Protein AF-A0A5A7N3V0-F1 (afdb_monomer_lite)

Organism: NCBI:txid1236968

Radius of gyration: 18.5 Å; chains: 1; bounding box: 41×26×44 Å

InterPro domains:
  IPR011060 Ribulose-phosphate binding barrel [SSF51366] (1-69)
  IPR013785 Aldolase-type TIM barrel [G3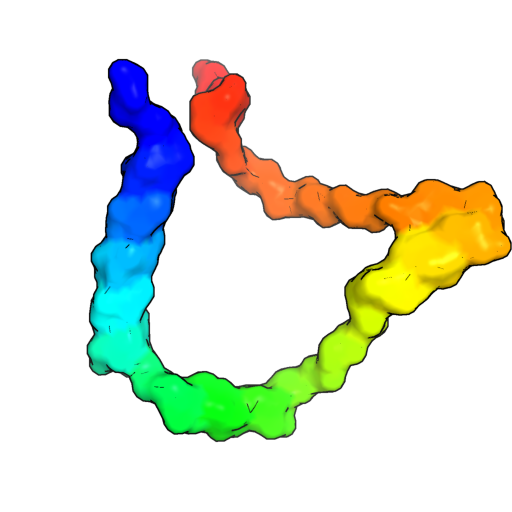DSA:3.20.20.70] (1-70)
  IPR013798 Indole-3-glycerol phosphate synthase domain [PF00218] (5-67)

Secondary structure (DSSP, 8-state):
---HHHHHHHHHHHHHHHHHHHS-HHHHHHHHTTSPPP--HHHHHHHHHHTTS--------S-BTTB----

pLDDT: mean 90.55, std 12.88, range [45.91, 98.31]

Foldseek 3Di:
DCDPVVVVVVVVVVVVVVVCVVAPPVNVVVCVVVDDDDPCLVVQQVVCVVVVHHSDDDDDDDDDPVDDPPD

Sequence (71 aa):
MSDVLSRICADKREQIAKDKQALSLADLEQRLDQISPPRGFYQALQKARADNRYGLICEIKMASPSKADPG

Structure (mmCIF, N/CA/C/O backbone):
data_AF-A0A5A7N3V0-F1
#
_entry.id   AF-A0A5A7N3V0-F1
#
loop_
_atom_site.group_PDB
_atom_site.id
_atom_site.type_symbol
_atom_site.label_atom_id
_atom_site.label_alt_id
_atom_site.label_comp_id
_atom_site.label_asym_id
_atom_site.label_entity_id
_atom_site.label_seq_id
_atom_site.pdbx_PDB_ins_code
_atom_site.Cartn_x
_atom_site.Cartn_y
_atom_site.Cartn_z
_atom_site.occupancy
_atom_site.B_iso_or_equiv
_atom_site.auth_seq_id
_atom_site.auth_comp_id
_atom_site.auth_asym_id
_atom_site.auth_atom_id
_atom_site.pdbx_PDB_model_num
ATOM 1 N N . MET A 1 1 ? 16.289 -9.953 22.098 1.00 46.66 1 MET A N 1
ATOM 2 C CA . MET A 1 1 ? 16.087 -9.081 20.924 1.00 46.66 1 MET A CA 1
ATOM 3 C C . MET A 1 1 ? 14.592 -8.901 20.723 1.00 46.66 1 MET A C 1
ATOM 5 O O . MET A 1 1 ? 13.973 -9.732 20.072 1.00 46.66 1 MET A O 1
ATOM 9 N N . SER A 1 2 ? 13.979 -7.890 21.344 1.00 52.16 2 SER A N 1
ATOM 10 C CA . SER A 1 2 ? 12.653 -7.459 20.898 1.00 52.16 2 SER A CA 1
ATOM 11 C C . SER A 1 2 ? 12.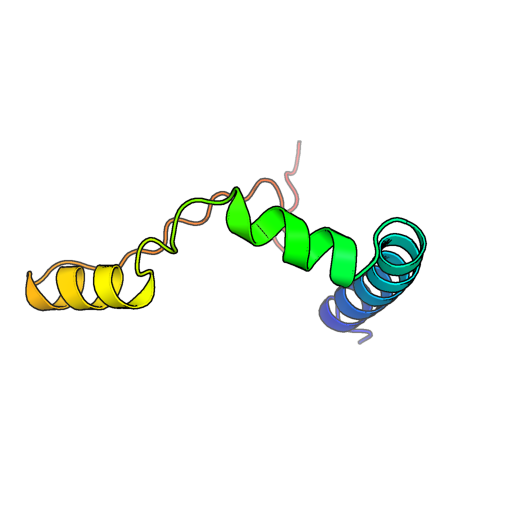857 -6.746 19.563 1.00 52.16 2 SER A C 1
ATOM 13 O O . SER A 1 2 ? 13.496 -5.699 19.488 1.00 52.16 2 SER A O 1
ATOM 15 N N . ASP A 1 3 ? 12.438 -7.411 18.494 1.00 85.06 3 ASP A N 1
ATOM 16 C CA . ASP A 1 3 ? 12.632 -6.957 17.122 1.00 85.06 3 ASP A CA 1
ATOM 17 C C . ASP A 1 3 ? 11.894 -5.625 16.889 1.00 85.06 3 ASP A C 1
ATOM 19 O O . ASP A 1 3 ? 10.760 -5.439 17.343 1.00 85.06 3 ASP A O 1
ATOM 23 N N . VAL A 1 4 ? 12.531 -4.690 16.178 1.00 89.19 4 VAL A N 1
ATOM 24 C CA . VAL A 1 4 ? 11.931 -3.418 15.741 1.00 89.19 4 VAL A CA 1
ATOM 25 C C . VAL A 1 4 ? 10.609 -3.677 15.016 1.00 89.19 4 VAL A C 1
ATOM 27 O O . VAL A 1 4 ? 9.657 -2.914 15.191 1.00 89.19 4 VAL A O 1
ATOM 30 N N . LEU A 1 5 ? 10.518 -4.785 14.274 1.00 91.31 5 LEU A N 1
ATOM 31 C CA . LEU A 1 5 ? 9.283 -5.210 13.624 1.00 91.31 5 LEU A CA 1
ATOM 32 C C . LEU A 1 5 ? 8.164 -5.521 14.628 1.00 91.31 5 LEU A C 1
ATOM 34 O O . LEU A 1 5 ? 7.025 -5.112 14.417 1.00 91.31 5 LEU A O 1
ATOM 38 N N . SER A 1 6 ? 8.472 -6.185 15.746 1.00 93.62 6 SER A N 1
ATOM 39 C CA . SER A 1 6 ? 7.483 -6.495 16.786 1.00 93.62 6 SER A CA 1
ATOM 40 C C . SER A 1 6 ? 6.880 -5.230 17.388 1.00 93.62 6 SER A C 1
ATOM 42 O O . SER A 1 6 ? 5.666 -5.180 17.587 1.00 93.62 6 SER A O 1
ATOM 44 N N . ARG A 1 7 ? 7.702 -4.195 17.611 1.00 92.44 7 ARG A N 1
ATOM 45 C CA . ARG A 1 7 ? 7.230 -2.880 18.070 1.00 92.44 7 ARG A CA 1
ATOM 46 C C . ARG A 1 7 ? 6.337 -2.210 17.024 1.00 92.44 7 ARG A C 1
ATOM 48 O O . ARG A 1 7 ? 5.208 -1.869 17.343 1.00 92.44 7 ARG A O 1
ATOM 55 N N . ILE A 1 8 ? 6.783 -2.132 15.765 1.00 93.19 8 ILE A N 1
ATOM 56 C CA . ILE A 1 8 ? 5.982 -1.564 14.661 1.00 93.19 8 ILE A CA 1
ATOM 57 C C . ILE A 1 8 ? 4.613 -2.255 14.563 1.00 93.19 8 ILE A C 1
ATOM 59 O O . ILE A 1 8 ? 3.583 -1.597 14.410 1.00 93.19 8 ILE A O 1
ATOM 63 N N . CYS A 1 9 ? 4.585 -3.584 14.670 1.00 95.81 9 CYS A N 1
ATOM 64 C CA . CYS A 1 9 ? 3.349 -4.356 14.629 1.00 95.81 9 CYS A CA 1
ATOM 65 C C . CYS A 1 9 ? 2.458 -4.125 15.858 1.00 95.81 9 CYS A C 1
ATOM 67 O O . CYS A 1 9 ? 1.236 -4.138 15.715 1.00 95.81 9 CYS A O 1
ATOM 69 N N . ALA A 1 10 ? 3.021 -3.953 17.058 1.00 96.38 10 ALA A N 1
ATOM 70 C CA . ALA A 1 10 ? 2.252 -3.628 18.261 1.00 96.38 10 ALA A CA 1
ATOM 71 C C . ALA A 1 10 ? 1.585 -2.251 18.122 1.00 96.38 10 ALA A C 1
ATOM 73 O O . ALA A 1 10 ? 0.356 -2.169 18.164 1.00 96.38 10 ALA A O 1
ATOM 74 N N . ASP A 1 11 ? 2.371 -1.224 17.794 1.00 96.00 11 ASP A N 1
ATOM 75 C CA . ASP A 1 11 ? 1.896 0.152 17.616 1.00 96.00 11 ASP A CA 1
ATOM 76 C C . ASP A 1 11 ? 0.808 0.228 16.529 1.00 96.00 11 ASP A C 1
ATOM 78 O O . ASP A 1 11 ? -0.226 0.884 16.683 1.00 96.00 11 ASP A O 1
ATOM 82 N N . LYS A 1 12 ? 0.987 -0.505 15.418 1.00 96.81 12 LYS A N 1
ATOM 83 C CA . LYS A 1 12 ? -0.003 -0.549 14.333 1.00 96.81 12 LYS A CA 1
ATOM 84 C C . LYS A 1 12 ? -1.326 -1.183 14.769 1.00 96.81 12 LYS A C 1
ATOM 86 O O . LYS A 1 12 ? -2.372 -0.722 14.317 1.00 96.81 12 LYS A O 1
ATOM 91 N N . ARG A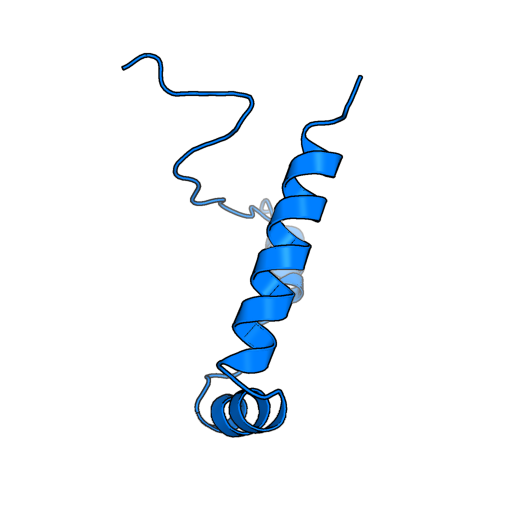 1 13 ? -1.313 -2.213 15.624 1.00 97.88 13 ARG A N 1
ATOM 92 C CA . ARG A 1 13 ? -2.553 -2.833 16.131 1.00 97.88 13 ARG A CA 1
ATOM 93 C C . ARG A 1 13 ? -3.345 -1.865 16.999 1.00 97.88 13 ARG A C 1
ATOM 95 O O . ARG A 1 13 ? -4.557 -1.772 16.828 1.00 97.88 13 ARG A O 1
ATOM 102 N N . GLU A 1 14 ? -2.668 -1.125 17.873 1.00 97.94 14 GLU A N 1
ATOM 103 C CA . GLU A 1 14 ? -3.308 -0.088 18.688 1.00 97.94 14 GLU A CA 1
ATOM 104 C C . GLU A 1 14 ? -3.915 1.014 17.816 1.00 97.94 14 GLU A C 1
ATOM 106 O O . GLU A 1 14 ? -5.054 1.422 18.046 1.00 97.94 14 GLU A O 1
ATOM 111 N N . GLN A 1 15 ? -3.199 1.449 16.773 1.00 97.38 15 GLN A N 1
ATOM 112 C CA . GLN A 1 15 ? -3.722 2.428 15.820 1.00 97.38 15 GLN A CA 1
ATOM 113 C C . GLN A 1 15 ? -4.961 1.901 15.084 1.00 97.38 15 GLN A C 1
ATOM 115 O O . GLN A 1 15 ? -5.977 2.584 15.047 1.00 97.38 15 GLN A O 1
ATOM 120 N N . ILE A 1 16 ? -4.922 0.667 14.565 1.00 96.81 16 ILE A N 1
ATOM 121 C CA . ILE A 1 16 ? -6.068 0.059 13.867 1.00 96.81 16 ILE A CA 1
ATOM 122 C C . ILE A 1 16 ? -7.292 -0.032 14.787 1.00 96.81 16 ILE A C 1
ATOM 124 O O . ILE A 1 16 ? -8.412 0.190 14.331 1.00 96.81 16 ILE A O 1
ATOM 128 N N . ALA A 1 17 ? -7.104 -0.364 16.068 1.00 96.56 17 ALA A N 1
ATOM 129 C CA . ALA A 1 17 ? -8.206 -0.426 17.023 1.00 96.56 17 ALA A CA 1
ATOM 130 C C . ALA A 1 17 ? -8.885 0.943 17.201 1.00 96.56 17 ALA A C 1
ATOM 132 O O . ALA A 1 17 ? -10.113 1.009 17.201 1.00 96.56 17 ALA A O 1
ATOM 133 N N . LYS A 1 18 ? -8.099 2.026 17.281 1.00 96.69 18 LYS A N 1
ATOM 134 C CA . LYS A 1 18 ? -8.610 3.406 17.343 1.00 96.69 18 LYS A CA 1
ATOM 135 C C . LYS A 1 18 ? -9.289 3.816 16.032 1.00 96.69 18 LYS A C 1
ATOM 137 O O . LYS A 1 18 ? -10.403 4.329 16.058 1.00 96.69 18 LYS A O 1
ATOM 142 N N . ASP A 1 19 ? -8.667 3.528 14.890 1.00 96.25 19 ASP A N 1
ATOM 143 C CA . ASP A 1 19 ? -9.195 3.898 13.570 1.00 96.25 19 ASP A CA 1
ATOM 144 C C . ASP A 1 19 ? -10.544 3.226 13.291 1.00 96.25 19 ASP A C 1
ATOM 146 O O . ASP A 1 19 ? -11.465 3.875 12.807 1.00 96.25 19 ASP A O 1
ATOM 150 N N . LYS A 1 20 ? -10.700 1.950 13.669 1.00 95.19 20 LYS A N 1
ATOM 151 C CA . LYS A 1 20 ? -11.970 1.216 13.530 1.00 95.19 20 LYS A CA 1
ATOM 152 C C . LYS A 1 20 ? -13.100 1.768 14.399 1.00 95.19 20 LYS A C 1
ATOM 154 O O . LYS A 1 20 ? -14.261 1.563 14.063 1.00 95.19 20 LYS A O 1
ATOM 159 N N . GLN A 1 21 ? -12.779 2.415 15.521 1.00 95.12 21 GLN A N 1
ATOM 160 C CA . GLN A 1 21 ? -13.777 3.105 16.344 1.00 95.12 21 GLN A CA 1
ATOM 161 C C . GLN A 1 21 ? -14.191 4.442 15.716 1.00 95.12 21 GLN A C 1
ATOM 163 O O . GLN A 1 21 ? -15.333 4.858 15.878 1.00 95.12 21 GLN A O 1
ATOM 168 N N . ALA A 1 22 ? -13.274 5.105 15.005 1.00 95.81 22 ALA A N 1
ATOM 169 C CA . ALA A 1 22 ? -13.508 6.407 14.386 1.00 95.81 22 ALA A CA 1
ATOM 170 C C . ALA A 1 22 ? -14.160 6.327 12.994 1.00 95.81 22 ALA A C 1
ATOM 172 O O . ALA A 1 22 ? -14.865 7.253 12.598 1.00 95.81 22 ALA A O 1
ATOM 173 N N . LEU A 1 23 ? -13.907 5.255 12.239 1.00 94.50 23 LEU A N 1
ATOM 174 C CA . LEU A 1 23 ? -14.400 5.070 10.879 1.00 94.50 23 LEU A CA 1
ATOM 175 C C . LEU A 1 23 ? -14.756 3.603 10.642 1.00 94.50 23 LEU A C 1
ATOM 177 O O . LEU A 1 23 ? -13.902 2.718 10.757 1.00 94.50 23 LEU A O 1
ATOM 181 N N . SER A 1 24 ? -16.016 3.341 10.296 1.00 94.38 24 SER A N 1
ATOM 182 C CA . SER A 1 24 ? -16.464 1.975 10.054 1.00 94.38 24 SER A CA 1
ATOM 183 C C . SER A 1 24 ? -15.972 1.453 8.701 1.00 94.38 24 SER A C 1
ATOM 185 O O . SER A 1 24 ? -15.598 2.209 7.801 1.00 94.38 24 SER A O 1
ATOM 187 N N . LEU A 1 25 ? -15.999 0.128 8.537 1.00 94.06 25 LEU A N 1
ATOM 188 C CA . LEU A 1 25 ? -15.707 -0.491 7.245 1.00 94.06 25 LEU A CA 1
ATOM 189 C C . LEU A 1 25 ? -16.726 -0.070 6.173 1.00 94.06 25 LEU A C 1
ATOM 191 O O . LEU A 1 25 ? -16.328 0.200 5.048 1.00 94.06 25 LEU A O 1
ATOM 195 N N . ALA A 1 26 ? -18.004 0.061 6.538 1.00 94.44 26 ALA A N 1
ATOM 196 C CA . ALA A 1 26 ? -19.051 0.495 5.615 1.00 94.44 26 ALA A CA 1
ATOM 197 C C . ALA A 1 26 ? -18.802 1.925 5.103 1.00 94.44 26 ALA A C 1
ATOM 199 O O . ALA A 1 26 ? -18.944 2.191 3.912 1.00 94.44 26 ALA A O 1
ATOM 200 N N . ASP A 1 27 ? -18.350 2.832 5.976 1.00 93.88 27 ASP A N 1
ATOM 201 C CA . ASP A 1 27 ? -17.986 4.195 5.568 1.00 93.88 27 ASP A CA 1
ATOM 202 C C . ASP A 1 27 ? -16.785 4.200 4.609 1.00 93.88 27 ASP A C 1
ATOM 204 O O . ASP A 1 27 ? -16.701 5.040 3.713 1.00 93.88 27 ASP A O 1
ATOM 208 N N . LEU A 1 28 ? -15.829 3.281 4.794 1.00 93.50 28 LEU A N 1
ATOM 209 C CA . LEU A 1 28 ? -14.704 3.109 3.873 1.00 93.50 28 LEU A CA 1
ATOM 210 C C . LEU A 1 28 ? -15.164 2.576 2.517 1.00 93.50 28 LEU A C 1
ATOM 212 O O . LEU A 1 28 ? -14.714 3.085 1.493 1.00 93.50 28 LEU A O 1
ATOM 216 N N . GLU A 1 29 ? -16.059 1.591 2.505 1.00 94.38 29 GLU A N 1
ATOM 217 C CA . GLU A 1 29 ? -16.622 1.011 1.283 1.00 94.38 29 GLU A CA 1
ATOM 218 C C . GLU A 1 29 ? -17.389 2.057 0.471 1.00 94.38 29 GLU A C 1
ATOM 220 O O . GLU A 1 29 ? -17.150 2.186 -0.725 1.00 94.38 29 GLU A O 1
ATOM 225 N N . GLN A 1 30 ? -18.209 2.889 1.118 1.00 94.56 30 GLN A N 1
ATOM 226 C CA . GLN A 1 30 ? -18.922 3.987 0.452 1.00 94.56 30 GLN A CA 1
ATOM 227 C C . GLN A 1 30 ? -17.987 5.013 -0.200 1.00 94.56 30 GLN A C 1
ATOM 229 O O . GLN A 1 30 ? -18.332 5.630 -1.207 1.00 94.56 30 GLN A O 1
ATOM 234 N N . ARG A 1 31 ? -16.787 5.215 0.355 1.00 94.06 31 ARG A N 1
ATOM 235 C CA . ARG A 1 31 ? -15.797 6.125 -0.239 1.00 94.06 31 ARG A CA 1
ATOM 236 C C . ARG A 1 31 ? -15.171 5.553 -1.504 1.00 94.06 31 ARG A C 1
ATOM 238 O O . ARG A 1 31 ? -14.690 6.342 -2.312 1.00 94.06 31 ARG A O 1
ATOM 245 N N . LEU A 1 32 ? -15.162 4.230 -1.693 1.00 91.25 32 LEU A N 1
ATOM 246 C CA . LEU A 1 32 ? -14.525 3.600 -2.855 1.00 91.25 32 LEU A CA 1
ATOM 247 C C . LEU A 1 32 ? -15.147 4.062 -4.175 1.00 91.25 32 LEU A C 1
ATOM 249 O O . LEU A 1 32 ? -14.409 4.255 -5.138 1.00 91.25 32 LEU A O 1
ATOM 253 N N . ASP A 1 33 ? -16.454 4.336 -4.193 1.00 87.38 33 ASP A N 1
ATOM 254 C CA . ASP A 1 33 ? -17.174 4.825 -5.379 1.00 87.38 33 ASP A CA 1
ATOM 255 C C . ASP A 1 33 ? -16.667 6.189 -5.873 1.00 87.38 33 ASP A C 1
ATOM 257 O O . ASP A 1 33 ? -16.847 6.552 -7.035 1.00 87.38 33 ASP A O 1
ATOM 261 N N . GLN A 1 34 ? -16.010 6.952 -4.998 1.00 92.62 34 GLN A N 1
ATOM 262 C CA . GLN A 1 34 ? -15.470 8.275 -5.308 1.00 92.62 34 GLN A CA 1
ATOM 263 C C . GLN A 1 34 ? -13.989 8.234 -5.712 1.00 92.62 34 GLN A C 1
ATOM 265 O O . GLN A 1 34 ? -13.420 9.265 -6.079 1.00 92.62 34 GLN A O 1
ATOM 270 N N . ILE A 1 35 ? -13.336 7.071 -5.634 1.00 94.81 35 ILE A N 1
ATOM 271 C CA . ILE A 1 35 ? -11.904 6.933 -5.907 1.00 94.81 35 ILE A CA 1
ATOM 272 C C . ILE A 1 35 ? -11.695 6.473 -7.351 1.00 94.81 35 ILE A C 1
ATOM 274 O O . ILE A 1 35 ? -12.395 5.609 -7.872 1.00 94.81 35 ILE A O 1
ATOM 278 N N . SER A 1 36 ? -10.685 7.037 -8.017 1.00 95.06 36 SER A N 1
ATOM 279 C CA . SER A 1 36 ? -10.286 6.589 -9.352 1.00 95.06 36 SER A CA 1
ATOM 280 C C . SER A 1 36 ? -9.892 5.104 -9.351 1.00 95.06 36 SER A C 1
ATOM 282 O O . SER A 1 36 ? -9.260 4.655 -8.389 1.00 95.06 36 SER A O 1
ATOM 284 N N . PRO A 1 37 ? -10.131 4.362 -10.445 1.00 94.00 37 PRO A N 1
ATOM 285 C CA . PRO A 1 37 ? -9.751 2.959 -10.524 1.00 94.00 37 PRO A CA 1
ATOM 286 C C . PRO A 1 37 ? -8.238 2.760 -10.301 1.00 94.00 37 PRO A C 1
ATOM 288 O O . PRO A 1 37 ? -7.431 3.637 -10.641 1.00 94.00 37 PRO A O 1
ATOM 291 N N . PRO A 1 38 ? -7.820 1.599 -9.762 1.00 96.00 38 PRO A N 1
ATOM 292 C CA . PRO A 1 38 ? -6.409 1.271 -9.604 1.00 96.00 38 PRO A CA 1
ATOM 293 C C . PRO A 1 38 ? -5.640 1.382 -10.926 1.00 96.00 38 PRO A C 1
ATOM 295 O O . PRO A 1 38 ? -6.074 0.892 -11.963 1.00 96.00 38 PRO A O 1
ATOM 298 N N . ARG A 1 39 ? -4.439 1.968 -10.883 1.00 97.12 39 ARG A N 1
ATOM 299 C CA . ARG A 1 39 ? -3.621 2.246 -12.083 1.00 97.12 39 ARG A CA 1
ATOM 300 C C . ARG A 1 39 ? -2.867 1.033 -12.656 1.00 97.12 39 ARG A C 1
ATOM 302 O O . ARG A 1 39 ? -2.101 1.194 -13.597 1.00 97.12 39 ARG A O 1
ATOM 309 N N . GLY A 1 40 ? -3.019 -0.160 -12.077 1.00 97.25 40 GLY A N 1
ATOM 310 C CA . GLY A 1 40 ? -2.339 -1.376 -12.549 1.00 97.25 40 GL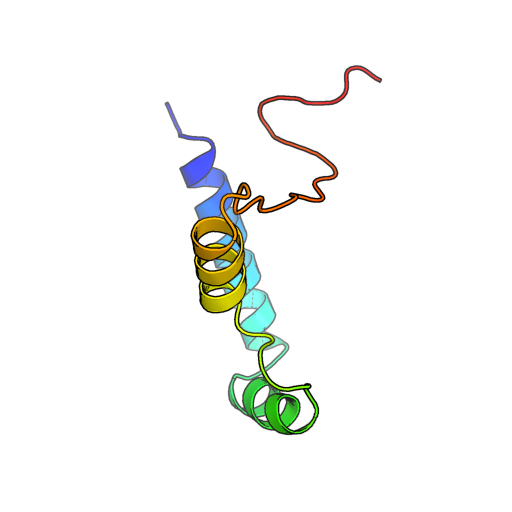Y A CA 1
ATOM 311 C C . GLY A 1 40 ? -0.854 -1.470 -12.164 1.00 97.25 40 GLY A C 1
ATOM 312 O O . GLY A 1 40 ? 0.007 -1.617 -13.027 1.00 97.25 40 GLY A O 1
ATOM 313 N N . PHE A 1 41 ? -0.537 -1.435 -10.863 1.00 97.94 41 PHE A N 1
ATOM 314 C CA . PHE A 1 41 ? 0.843 -1.468 -10.340 1.00 97.94 41 PHE A CA 1
ATOM 315 C C . PHE A 1 41 ? 1.707 -2.600 -10.930 1.00 97.94 41 PHE A C 1
ATOM 317 O O . PHE A 1 41 ? 2.782 -2.353 -11.470 1.00 97.94 41 PHE A O 1
ATOM 324 N N . TYR A 1 42 ? 1.213 -3.842 -10.893 1.00 97.75 42 TYR A N 1
ATOM 325 C CA . TYR A 1 42 ? 1.927 -5.000 -11.443 1.00 97.75 42 TYR A CA 1
ATOM 326 C C . TYR A 1 42 ? 2.104 -4.918 -12.967 1.00 97.75 42 TYR A C 1
ATOM 328 O O . TYR A 1 42 ? 3.170 -5.238 -13.492 1.00 97.75 42 TYR A O 1
ATOM 336 N N . GLN A 1 43 ? 1.082 -4.436 -13.678 1.00 98.19 43 GLN A N 1
ATOM 337 C CA . GLN A 1 43 ? 1.119 -4.290 -15.134 1.00 98.19 43 GLN A CA 1
ATOM 338 C C . GLN A 1 43 ? 2.178 -3.271 -15.569 1.00 98.19 43 GLN A C 1
ATOM 340 O O . GLN A 1 43 ? 2.868 -3.502 -16.559 1.00 98.19 43 GLN A O 1
ATOM 345 N N . ALA A 1 44 ? 2.370 -2.188 -14.811 1.00 98.06 44 ALA A N 1
ATOM 346 C CA . ALA A 1 44 ? 3.414 -1.203 -15.087 1.00 98.06 44 ALA A CA 1
ATOM 347 C C . ALA A 1 44 ? 4.828 -1.806 -14.984 1.00 98.06 44 ALA A C 1
ATOM 349 O O . ALA A 1 44 ? 5.665 -1.566 -15.857 1.00 98.06 44 ALA A O 1
ATOM 350 N N . LEU A 1 45 ? 5.081 -2.639 -13.967 1.00 98.19 45 LEU A N 1
ATOM 351 C CA . LEU A 1 45 ? 6.363 -3.334 -13.794 1.00 98.19 45 LEU A CA 1
ATOM 352 C C . LEU A 1 45 ? 6.606 -4.362 -14.906 1.00 98.19 45 LEU A C 1
ATOM 354 O O . LEU A 1 45 ? 7.697 -4.420 -15.473 1.00 98.19 45 LEU A O 1
ATOM 358 N N . GLN A 1 46 ? 5.571 -5.130 -15.257 1.00 98.19 46 GLN A N 1
ATOM 359 C CA . GLN A 1 46 ? 5.608 -6.086 -16.366 1.00 98.19 46 GLN A CA 1
ATOM 360 C C . GLN A 1 46 ? 5.892 -5.386 -17.700 1.00 98.19 46 GLN A C 1
ATOM 362 O O . GLN A 1 46 ? 6.743 -5.843 -18.459 1.00 98.19 46 GLN A O 1
ATOM 367 N N . LYS A 1 47 ? 5.233 -4.250 -17.966 1.00 98.31 47 LYS A N 1
ATOM 368 C CA . LYS A 1 47 ? 5.457 -3.446 -19.172 1.00 98.31 47 LYS A CA 1
ATOM 369 C C . LYS A 1 47 ? 6.884 -2.910 -19.232 1.00 98.31 47 LYS A C 1
ATOM 371 O O . LYS A 1 47 ? 7.524 -3.044 -20.265 1.00 98.31 47 LYS A O 1
ATOM 376 N N . ALA A 1 48 ? 7.406 -2.358 -18.135 1.00 97.94 48 ALA A N 1
ATOM 377 C CA . ALA A 1 48 ? 8.788 -1.883 -18.092 1.00 97.94 48 ALA A CA 1
ATOM 378 C C . ALA A 1 48 ? 9.775 -3.005 -18.446 1.00 97.94 48 ALA A C 1
ATOM 380 O O . ALA A 1 48 ? 10.635 -2.807 -19.300 1.00 97.94 48 ALA A O 1
ATOM 381 N N . ARG A 1 49 ? 9.587 -4.199 -17.870 1.00 96.88 49 ARG A N 1
ATOM 382 C CA . ARG A 1 49 ? 10.394 -5.380 -18.198 1.00 96.88 49 ARG A CA 1
ATOM 383 C C . ARG A 1 49 ? 10.262 -5.788 -19.669 1.00 96.88 49 ARG A C 1
ATOM 385 O O . ARG A 1 49 ? 11.274 -6.080 -20.295 1.00 96.88 49 ARG A O 1
ATOM 392 N N . ALA A 1 50 ? 9.044 -5.810 -20.213 1.00 98.00 50 ALA A N 1
ATOM 393 C CA . ALA A 1 50 ? 8.792 -6.139 -21.618 1.00 98.00 50 ALA A CA 1
ATOM 394 C C . ALA A 1 50 ? 9.451 -5.134 -22.581 1.00 98.00 50 ALA A C 1
ATOM 396 O O . ALA A 1 50 ? 9.946 -5.524 -23.634 1.00 98.00 50 ALA A O 1
ATOM 397 N N . ASP A 1 51 ? 9.534 -3.864 -22.180 1.00 98.12 51 ASP A N 1
ATOM 398 C CA . ASP A 1 51 ? 10.229 -2.801 -22.909 1.00 98.12 51 ASP A CA 1
ATOM 399 C C . ASP A 1 51 ? 11.769 -2.836 -22.705 1.00 98.12 51 ASP A C 1
ATOM 401 O O . ASP A 1 51 ? 12.451 -1.877 -23.061 1.00 98.12 51 ASP A O 1
ATOM 405 N N . ASN A 1 52 ? 12.335 -3.891 -22.098 1.00 97.81 52 ASN A N 1
ATOM 406 C CA . ASN A 1 52 ? 13.753 -3.999 -21.705 1.00 97.81 52 ASN A CA 1
ATOM 407 C C . ASN A 1 52 ? 14.245 -2.866 -20.776 1.00 97.81 52 ASN A C 1
ATOM 409 O O . ASN A 1 52 ? 15.410 -2.471 -20.808 1.00 97.81 52 ASN A O 1
ATOM 413 N N . ARG A 1 53 ? 13.359 -2.345 -19.919 1.00 97.94 53 ARG A N 1
ATOM 414 C CA . ARG A 1 53 ? 13.660 -1.355 -18.872 1.00 97.94 53 ARG A CA 1
ATOM 415 C C . ARG A 1 53 ? 13.537 -1.974 -17.478 1.00 97.94 53 ARG A C 1
ATOM 417 O O . ARG A 1 53 ? 12.918 -3.019 -17.283 1.00 97.94 53 ARG A O 1
ATOM 424 N N . TYR A 1 54 ? 14.076 -1.288 -16.472 1.00 95.81 54 TYR A N 1
ATOM 425 C CA . TYR A 1 54 ? 13.876 -1.674 -15.076 1.00 95.81 54 TYR A CA 1
ATOM 426 C C . TYR A 1 54 ? 12.459 -1.335 -14.598 1.00 95.81 54 TYR A C 1
ATOM 428 O O . TYR A 1 54 ? 12.003 -0.197 -14.721 1.00 95.81 54 TYR A O 1
ATOM 436 N N . GLY A 1 55 ? 11.782 -2.312 -13.991 1.00 96.44 55 GLY A N 1
ATOM 437 C CA . GLY A 1 55 ? 10.566 -2.094 -13.207 1.00 96.44 55 GLY A CA 1
ATOM 438 C C . GLY A 1 55 ? 10.907 -1.467 -11.857 1.00 96.44 55 GLY A C 1
ATOM 439 O O . GLY A 1 55 ? 10.960 -2.162 -10.846 1.00 96.44 55 GLY A O 1
ATOM 440 N N . LEU A 1 56 ? 11.202 -0.169 -11.856 1.00 96.06 56 LEU A N 1
ATOM 441 C CA . LEU A 1 56 ? 11.591 0.567 -10.657 1.00 96.06 56 LEU A CA 1
ATOM 442 C C . LEU A 1 56 ? 10.361 1.001 -9.850 1.00 96.06 56 LEU A C 1
ATOM 444 O O . LEU A 1 56 ? 9.480 1.687 -10.367 1.00 96.06 56 LEU A O 1
ATOM 448 N N . ILE A 1 57 ? 10.342 0.654 -8.563 1.00 97.38 57 ILE A N 1
ATOM 449 C CA . ILE A 1 57 ? 9.411 1.216 -7.580 1.00 97.38 57 ILE A CA 1
ATOM 450 C C . ILE A 1 57 ? 10.171 2.307 -6.824 1.00 97.38 57 ILE A C 1
ATOM 452 O O . ILE A 1 57 ? 11.001 2.013 -5.967 1.00 97.38 57 ILE A O 1
ATOM 456 N N . CYS A 1 58 ? 9.918 3.567 -7.171 1.00 96.31 58 CYS A N 1
ATOM 457 C CA . CYS A 1 58 ? 10.527 4.700 -6.480 1.00 96.31 58 CYS A CA 1
ATOM 458 C C . CYS A 1 58 ? 9.841 4.915 -5.125 1.00 96.31 58 CYS A C 1
ATOM 460 O O . CYS A 1 58 ? 8.701 5.375 -5.070 1.00 96.31 58 CYS A O 1
ATOM 462 N N . GLU A 1 59 ? 10.531 4.590 -4.035 1.00 96.69 59 GLU A N 1
ATOM 463 C CA . GLU A 1 59 ? 10.042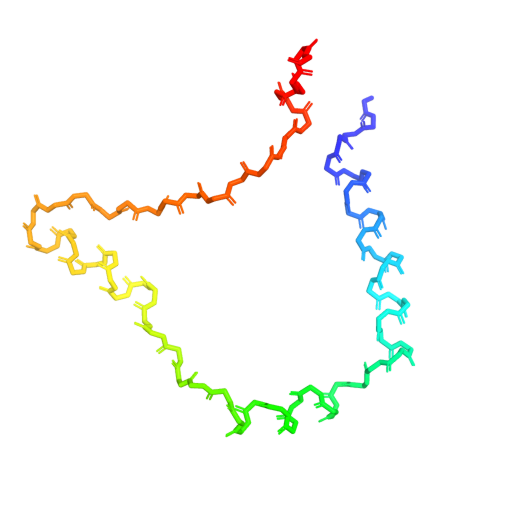 4.836 -2.679 1.00 96.69 59 GLU A CA 1
ATOM 464 C C . GLU A 1 59 ? 10.249 6.307 -2.284 1.00 96.69 59 GLU A C 1
ATOM 466 O O . GLU A 1 59 ? 11.368 6.816 -2.314 1.00 96.69 59 GLU A O 1
ATOM 471 N N . ILE A 1 60 ? 9.174 6.982 -1.873 1.00 95.38 60 ILE A N 1
ATOM 472 C CA . ILE A 1 60 ? 9.238 8.307 -1.244 1.00 95.38 60 ILE A CA 1
ATOM 473 C C . ILE A 1 60 ? 9.174 8.088 0.273 1.00 95.38 60 ILE A C 1
ATOM 475 O O . ILE A 1 60 ? 8.106 7.788 0.807 1.00 95.38 60 ILE A O 1
ATOM 479 N N . LYS A 1 61 ? 10.315 8.200 0.969 1.00 90.38 61 LYS A N 1
ATOM 480 C CA . LYS A 1 61 ? 10.437 7.922 2.412 1.00 90.38 61 LYS A CA 1
ATOM 481 C C . LYS A 1 61 ? 11.124 9.064 3.154 1.00 90.38 61 LYS A C 1
ATOM 483 O O . LYS A 1 61 ? 12.232 9.448 2.803 1.00 90.38 61 LYS A O 1
ATOM 488 N N . MET A 1 62 ? 10.473 9.541 4.215 1.00 89.94 62 MET A N 1
ATOM 489 C CA . MET A 1 62 ? 10.960 10.645 5.050 1.00 89.94 62 MET A CA 1
ATOM 490 C C . MET A 1 62 ? 11.985 10.2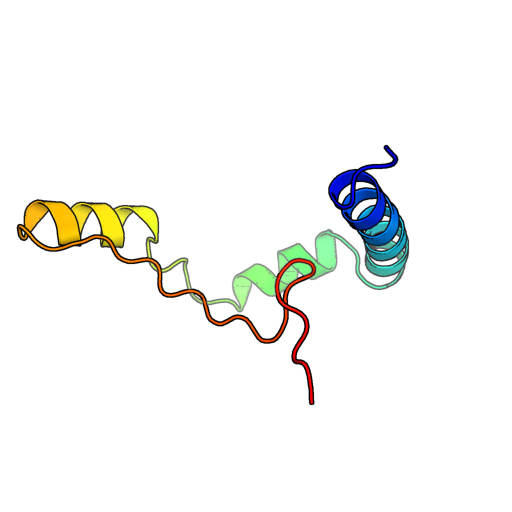02 6.106 1.00 89.94 62 MET A C 1
ATOM 492 O O . MET A 1 62 ? 13.003 10.855 6.272 1.00 89.94 62 MET A O 1
ATOM 496 N N . ALA A 1 63 ? 11.747 9.092 6.812 1.00 87.12 63 ALA A N 1
ATOM 497 C CA . ALA A 1 63 ? 12.648 8.587 7.852 1.00 87.12 63 ALA A CA 1
ATOM 498 C C . ALA A 1 63 ? 12.643 7.053 7.895 1.00 87.12 63 ALA A C 1
ATOM 500 O O . ALA A 1 63 ? 11.695 6.410 7.435 1.00 87.12 63 ALA A O 1
ATOM 501 N N . SER A 1 64 ? 13.693 6.447 8.458 1.00 86.00 64 SER A N 1
ATOM 502 C CA . SER A 1 64 ? 13.747 4.998 8.686 1.00 86.00 64 SER A CA 1
ATOM 503 C C . SER A 1 64 ? 14.464 4.651 9.995 1.00 86.00 64 SER A C 1
ATOM 505 O O . SER A 1 64 ? 15.438 5.321 10.328 1.00 86.00 64 SER A O 1
ATOM 507 N N . PRO A 1 65 ? 14.064 3.581 10.712 1.00 81.50 65 PRO A N 1
ATOM 508 C CA . PRO A 1 65 ? 14.714 3.190 11.967 1.00 81.50 65 PRO A CA 1
ATOM 509 C C . PRO A 1 65 ? 16.216 2.895 11.836 1.00 81.50 65 PRO A C 1
ATOM 511 O O . PRO A 1 65 ? 16.958 3.054 12.796 1.00 81.50 65 PRO A O 1
ATOM 514 N N . SER A 1 66 ? 16.663 2.451 10.657 1.00 80.69 66 SER A N 1
ATOM 515 C CA . SER A 1 66 ? 18.057 2.082 10.376 1.00 80.69 66 SER A CA 1
ATOM 516 C C . SER A 1 66 ? 18.935 3.244 9.900 1.00 80.69 66 SER A C 1
ATOM 518 O O . SER A 1 66 ? 20.154 3.116 9.883 1.00 80.69 66 SER A O 1
ATOM 520 N N . LYS A 1 67 ? 18.332 4.352 9.460 1.00 68.81 67 LYS A N 1
ATOM 521 C CA . LYS A 1 67 ? 19.014 5.590 9.062 1.00 68.81 67 LYS A CA 1
ATOM 522 C C . LYS A 1 67 ? 18.233 6.745 9.679 1.00 68.81 67 LYS A C 1
ATOM 524 O O . LYS A 1 67 ? 17.365 7.316 9.020 1.00 68.81 67 LYS A O 1
ATOM 529 N N . ALA A 1 68 ? 18.468 6.998 10.963 1.00 55.47 68 ALA A N 1
ATOM 530 C CA . ALA A 1 68 ? 18.058 8.256 11.566 1.00 55.47 68 ALA A CA 1
ATOM 531 C C . ALA A 1 68 ? 19.004 9.350 11.053 1.00 55.47 68 ALA A C 1
ATOM 533 O O . ALA A 1 68 ? 20.212 9.128 10.960 1.00 55.47 68 ALA A O 1
ATOM 534 N N . ASP A 1 69 ? 18.427 10.480 10.664 1.00 57.12 69 ASP A N 1
ATOM 535 C CA . ASP A 1 69 ? 19.144 11.686 10.265 1.00 57.12 69 ASP A CA 1
ATOM 536 C C . ASP A 1 69 ? 20.033 12.165 11.431 1.00 57.12 69 ASP A C 1
ATOM 538 O O . ASP A 1 69 ? 19.512 12.294 12.544 1.00 57.12 69 ASP A O 1
ATOM 542 N N . PRO A 1 70 ? 21.358 12.353 11.263 1.00 51.22 70 PRO A N 1
ATOM 543 C CA . PRO A 1 70 ? 22.207 12.845 12.345 1.00 51.22 70 PRO A CA 1
ATOM 544 C C . PRO A 1 70 ? 21.997 14.335 12.673 1.00 51.22 70 PRO A C 1
ATOM 546 O O . PRO A 1 70 ? 22.569 14.791 13.664 1.00 51.22 70 PRO A O 1
ATOM 549 N N . GLY A 1 71 ? 21.190 15.079 11.909 1.00 45.91 71 GLY A N 1
ATOM 550 C CA . GLY A 1 71 ? 20.855 16.477 12.199 1.00 45.91 71 GLY A CA 1
ATOM 551 C C . GLY A 1 71 ? 20.467 17.276 10.971 1.00 45.91 71 GLY A C 1
ATOM 552 O O . GLY A 1 71 ? 21.179 17.143 9.951 1.00 45.91 71 GLY A O 1
#